Protein AF-A0A9P6IIA4-F1 (afdb_monomer)

InterPro domains:
  IPR027417 P-loop containing nucleoside triphosphate hydrolase [SSF52540] (2-84)
  IPR050311 Origin recognition complex 1/Cell division control protein 6 [PTHR10763] (1-156)
  IPR054425 Cdc6/ORC1-like, ATPase lid domain [PF22606] (26-80)

Nearest PDB structures (foldseek):
  7jgr-assembly1_A  TM=8.864E-01  e=6.721E-08  Drosophila melanogaster
  8s0f-assembly1_A  TM=8.859E-01  e=1.355E-07  Homo sapiens
  7jpr-assembly1_A  TM=8.103E-01  e=1.621E-06  Homo sapiens
  7jk6-assembly1_A  TM=8.847E-01  e=2.278E-05  Drosophila melanogaster
  5w0t-assembly1_A-2  TM=5.337E-01  e=5.102E-02  Saccharomyces cerevisiae S288C

Foldseek 3Di:
DCCCVPPPDPVVSVVPDPDDDDDDQAALVRLLVLVCVVCVPPPQADSVLLSLLSNVCNVPPSDSVSSVVLVVLLVVVLVVVLVVVVVVVVVVCVVPVPDPPDDDDDRHHRDNVSSVVSCCVVPPDPVNVCQVPDDPVVVVVVVVVVVVCVVVVDPHD

Organism: NCBI:txid1440133

pLDDT: mean 87.34, std 9.53, range [56.91, 97.25]

Solvent-accessible surface area (backbone atoms only — not comparable to full-atom values): 9305 Å² total; per-residue (Å²): 138,62,58,59,79,74,73,44,55,70,78,57,49,72,72,71,57,89,80,79,84,79,84,72,63,42,49,33,69,56,38,36,53,55,51,50,67,72,42,65,94,59,85,53,60,41,71,67,26,47,47,51,47,17,46,58,36,32,75,74,64,18,48,63,65,63,43,51,52,42,54,51,46,21,50,53,52,44,54,53,49,53,52,54,52,52,54,50,50,54,61,50,45,75,74,43,88,80,68,82,78,67,80,82,78,75,83,75,54,42,42,55,67,44,44,54,50,29,49,50,64,76,67,50,52,69,69,57,53,50,61,71,73,45,51,72,68,59,50,50,50,53,50,52,49,53,54,49,33,66,73,70,71,44,95,72,135

Sequence (157 aa):
MDLPERMLSNKVSSRLGLTRINFQPYTYQQLVIIVESRLKGITAFRKEAIEFAARKVGAVSGDARRALDICRRAVEIVETNTQRIEEQRRKASSRNPFEDLGPAPDPEQVSIRIIDQAIKEMFASPNVRLIQTASLHQKLFLVALTSRLRRLGLAEV

Secondary structure (DSSP, 8-state):
--HHHHHS-HHHHTTS-S-----PPPPHHHHHHHHHHHSTT---B-HHHHHHHHHHHHHHT--HHHHHHHHHHHHHHHHHHHHHHHHHHHHHHTT-TT----SPPPP--B-HHHHHHHHHHHH--HHHHHHHHS-HHHHHHHHHHHHHHHHHT-S--

Structure (mmCIF, N/CA/C/O backbone):
data_AF-A0A9P6IIA4-F1
#
_entry.id   AF-A0A9P6IIA4-F1
#
loop_
_atom_site.group_PDB
_atom_site.id
_atom_site.type_symbol
_atom_site.label_atom_id
_atom_site.label_alt_id
_atom_site.label_comp_id
_atom_site.label_asym_id
_atom_site.label_entity_id
_atom_site.label_seq_id
_atom_site.pdbx_PDB_ins_code
_atom_site.Cartn_x
_atom_site.Cartn_y
_atom_site.Cartn_z
_atom_site.occupancy
_atom_site.B_iso_or_equiv
_atom_site.auth_seq_id
_atom_site.auth_comp_id
_atom_site.auth_asym_id
_atom_site.auth_atom_id
_atom_site.pdbx_PDB_model_num
ATOM 1 N N . MET A 1 1 ? 11.405 -17.162 -15.246 1.00 73.81 1 MET A N 1
ATOM 2 C CA . MET A 1 1 ? 12.710 -17.027 -14.569 1.00 73.81 1 MET A CA 1
ATOM 3 C C . MET A 1 1 ? 13.739 -17.797 -15.377 1.00 73.81 1 MET A C 1
ATOM 5 O O . MET A 1 1 ? 13.473 -18.954 -15.669 1.00 73.81 1 MET A O 1
ATOM 9 N N . ASP A 1 2 ? 14.845 -17.154 -15.750 1.00 82.06 2 ASP A N 1
ATOM 10 C CA . ASP A 1 2 ? 15.965 -17.674 -16.567 1.00 82.06 2 ASP A CA 1
ATOM 11 C C . ASP A 1 2 ? 17.243 -17.914 -15.730 1.00 82.06 2 ASP A C 1
ATOM 13 O O . ASP A 1 2 ? 18.359 -18.016 -16.242 1.00 82.06 2 ASP A O 1
ATOM 17 N N . LEU A 1 3 ? 17.081 -17.962 -14.402 1.00 83.00 3 LEU A N 1
ATOM 18 C CA . LEU A 1 3 ? 18.167 -18.147 -13.443 1.00 83.00 3 LEU A CA 1
ATOM 19 C C . LEU A 1 3 ? 18.980 -19.430 -13.718 1.00 83.00 3 LEU A C 1
ATOM 21 O O . LEU A 1 3 ? 20.209 -19.334 -13.722 1.00 83.00 3 LEU A O 1
ATOM 25 N N . PRO A 1 4 ? 18.366 -20.606 -13.980 1.00 80.44 4 PRO A N 1
ATOM 26 C CA . PRO A 1 4 ? 19.127 -21.814 -14.298 1.00 80.44 4 PRO A CA 1
ATOM 27 C C . PRO A 1 4 ? 20.000 -21.668 -15.548 1.00 80.44 4 PRO A C 1
ATOM 29 O O . PRO A 1 4 ? 21.133 -22.133 -15.549 1.00 80.44 4 PRO A O 1
ATOM 32 N N . GLU A 1 5 ? 19.507 -20.998 -16.588 1.00 82.56 5 GLU A N 1
ATOM 33 C CA . GLU A 1 5 ? 20.218 -20.800 -17.854 1.00 82.56 5 GLU A CA 1
ATOM 34 C C . GLU A 1 5 ? 21.364 -19.798 -17.749 1.00 82.56 5 GLU A C 1
ATOM 36 O O . GLU A 1 5 ? 22.332 -19.888 -18.499 1.00 82.56 5 GLU A O 1
ATOM 41 N N . ARG A 1 6 ? 21.258 -18.838 -16.825 1.00 83.75 6 ARG A N 1
ATOM 42 C CA . ARG A 1 6 ? 22.264 -17.785 -16.651 1.00 83.75 6 ARG A CA 1
ATOM 43 C C . ARG A 1 6 ? 23.325 -18.115 -15.614 1.00 83.75 6 ARG A C 1
ATOM 45 O O . ARG A 1 6 ? 24.442 -17.626 -15.737 1.00 83.75 6 ARG A O 1
ATOM 52 N N . MET A 1 7 ? 22.978 -18.890 -14.588 1.00 81.88 7 MET A N 1
ATOM 53 C CA . MET A 1 7 ? 23.832 -19.069 -13.407 1.00 81.88 7 MET A CA 1
ATOM 54 C C . MET A 1 7 ? 24.330 -20.500 -13.213 1.00 81.88 7 MET A C 1
ATOM 56 O O . MET A 1 7 ? 25.338 -20.697 -12.537 1.00 81.88 7 MET A O 1
ATOM 60 N N . LEU A 1 8 ? 23.653 -21.512 -13.766 1.00 81.75 8 LEU A N 1
ATOM 61 C CA . LEU A 1 8 ? 24.013 -22.908 -13.522 1.00 81.75 8 LEU A CA 1
ATOM 62 C C . LEU A 1 8 ? 24.745 -23.512 -14.716 1.00 81.75 8 LEU A C 1
ATOM 64 O O . LEU A 1 8 ? 24.356 -23.354 -15.869 1.00 81.75 8 LEU A O 1
ATOM 68 N N . SER A 1 9 ? 25.796 -24.279 -14.426 1.00 84.69 9 SER A N 1
ATOM 69 C CA . SER A 1 9 ? 26.456 -25.081 -15.455 1.00 84.69 9 SER A CA 1
ATOM 70 C C . SER A 1 9 ? 25.526 -26.189 -15.962 1.00 84.69 9 SER A C 1
ATOM 72 O O . SER A 1 9 ? 24.709 -26.736 -15.212 1.00 84.69 9 SER A O 1
ATOM 74 N N . ASN A 1 10 ? 25.701 -26.590 -17.224 1.00 81.56 10 ASN A N 1
ATOM 75 C CA . ASN A 1 10 ? 24.881 -27.620 -17.878 1.00 81.56 10 ASN A CA 1
ATOM 76 C C . ASN A 1 10 ? 24.816 -28.944 -17.091 1.00 81.56 10 ASN A C 1
ATOM 78 O O . ASN A 1 10 ? 23.786 -29.616 -17.086 1.00 81.56 10 ASN A O 1
ATOM 82 N N . LYS A 1 11 ? 25.884 -29.294 -16.358 1.00 84.88 11 LYS A N 1
ATOM 83 C CA . LYS A 1 11 ? 25.942 -30.493 -15.503 1.00 84.88 11 LYS A CA 1
ATOM 84 C C . LYS A 1 11 ? 24.966 -30.439 -14.321 1.00 84.88 11 LYS A C 1
ATOM 86 O O . LYS A 1 11 ? 24.456 -31.481 -13.916 1.00 84.88 11 LYS A O 1
ATOM 91 N N . VAL A 1 12 ? 24.734 -29.249 -13.761 1.00 82.88 12 VAL A N 1
ATOM 92 C CA . VAL A 1 12 ? 23.821 -29.025 -12.627 1.00 82.88 12 VAL A CA 1
ATOM 93 C C . VAL A 1 12 ? 22.394 -28.837 -13.128 1.00 82.88 12 VAL A C 1
ATOM 95 O O . VAL A 1 12 ? 21.481 -29.469 -12.606 1.00 82.88 12 VAL A O 1
ATOM 98 N N . SER A 1 13 ? 22.215 -28.049 -14.194 1.00 81.06 13 SER A N 1
ATOM 99 C CA . SER A 1 13 ? 20.913 -27.837 -14.841 1.00 81.06 13 SER A CA 1
ATOM 100 C C . SER A 1 13 ? 20.252 -29.164 -15.249 1.00 81.06 13 SER A C 1
ATOM 102 O O . SER A 1 13 ? 19.074 -29.383 -14.981 1.00 81.06 13 SER A O 1
ATOM 104 N N . SER A 1 14 ? 21.040 -30.116 -15.768 1.00 81.38 14 SER A N 1
ATOM 105 C CA . SER A 1 14 ? 20.557 -31.453 -16.140 1.00 81.38 14 SER A CA 1
ATOM 106 C C . SER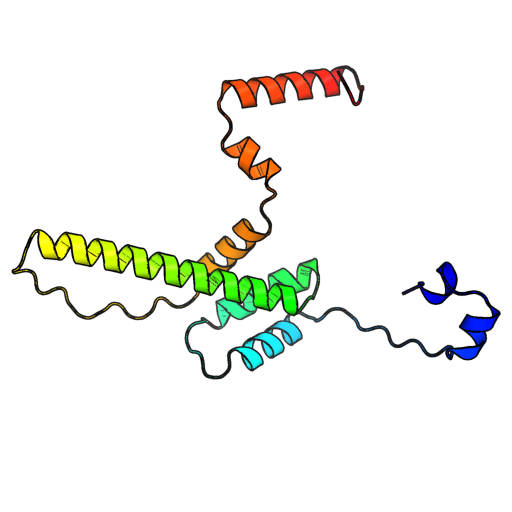 A 1 14 ? 19.980 -32.268 -14.968 1.00 81.38 14 SER A C 1
ATOM 108 O O . SER A 1 14 ? 19.101 -33.097 -15.192 1.00 81.38 14 SER A O 1
ATOM 110 N N . ARG A 1 15 ? 20.443 -32.047 -13.728 1.00 85.25 15 ARG A N 1
ATOM 111 C CA . ARG A 1 15 ? 20.057 -32.839 -12.542 1.00 85.25 15 ARG A CA 1
ATOM 112 C C . ARG A 1 15 ? 18.884 -32.251 -11.753 1.00 85.25 15 ARG A C 1
ATOM 114 O O . ARG A 1 15 ? 18.310 -32.957 -10.934 1.00 85.25 15 ARG A O 1
ATOM 121 N N . LEU A 1 16 ? 18.541 -30.979 -11.974 1.00 77.44 16 LEU A N 1
ATOM 122 C CA . LEU A 1 16 ? 17.516 -30.254 -11.206 1.00 77.44 16 LEU A CA 1
ATOM 123 C C . LEU A 1 16 ? 16.075 -30.503 -11.681 1.00 77.44 16 LEU A C 1
ATOM 125 O O . LEU A 1 16 ? 15.135 -30.084 -11.012 1.00 77.44 16 LEU A O 1
ATOM 129 N N . GLY A 1 17 ? 15.895 -31.202 -12.803 1.00 73.75 17 GLY A N 1
ATOM 130 C CA . GLY A 1 17 ? 14.589 -31.394 -13.427 1.00 73.75 17 GLY A CA 1
ATOM 131 C C . GLY A 1 17 ? 14.167 -30.170 -14.246 1.00 73.75 17 GLY A C 1
ATOM 132 O O . GLY A 1 17 ? 14.345 -29.023 -13.849 1.00 73.75 17 GLY A O 1
ATOM 133 N N . LEU A 1 18 ? 13.619 -30.417 -15.436 1.00 74.94 18 LEU A N 1
ATOM 134 C CA . LEU A 1 18 ? 13.260 -29.366 -16.399 1.00 74.94 18 LEU A CA 1
ATOM 135 C C . LEU A 1 18 ? 11.867 -28.759 -16.145 1.00 74.94 18 LEU A C 1
ATOM 137 O O . LEU A 1 18 ? 11.467 -27.826 -16.841 1.00 74.94 18 LEU A O 1
ATOM 141 N N . THR A 1 19 ? 11.121 -29.264 -15.159 1.00 83.19 19 THR A N 1
ATOM 142 C CA . THR A 1 19 ? 9.774 -28.782 -14.837 1.00 83.19 19 THR A CA 1
ATOM 143 C C . THR A 1 19 ? 9.845 -27.438 -14.127 1.00 83.19 19 THR A C 1
ATOM 145 O O . THR A 1 19 ? 10.385 -27.323 -13.028 1.00 83.19 19 THR A O 1
ATOM 148 N N . ARG A 1 20 ? 9.264 -26.410 -14.746 1.00 82.69 20 ARG A N 1
ATOM 149 C CA . ARG A 1 20 ? 9.231 -25.047 -14.208 1.00 82.69 20 ARG A CA 1
ATOM 150 C C . ARG A 1 20 ? 7.821 -24.692 -13.784 1.00 82.69 20 ARG A C 1
ATOM 152 O O . ARG A 1 20 ? 6.902 -24.734 -14.596 1.00 82.69 20 ARG A O 1
ATOM 159 N N . ILE A 1 21 ? 7.671 -24.292 -12.527 1.00 89.31 21 ILE A N 1
ATOM 160 C CA . ILE A 1 21 ? 6.421 -23.748 -12.001 1.00 89.31 21 ILE A CA 1
ATOM 161 C C . ILE A 1 21 ? 6.643 -22.256 -11.775 1.00 89.31 21 ILE A C 1
ATOM 163 O O . ILE A 1 21 ? 7.372 -21.849 -10.872 1.00 89.31 21 ILE A O 1
ATOM 167 N N . ASN A 1 22 ? 6.040 -21.435 -12.633 1.00 89.50 22 ASN A N 1
ATOM 168 C CA . ASN A 1 22 ? 6.114 -19.986 -12.514 1.00 89.50 22 ASN A CA 1
ATOM 169 C C . ASN A 1 22 ? 4.956 -19.494 -11.646 1.00 89.50 22 ASN A C 1
ATOM 171 O O . ASN A 1 22 ? 3.797 -19.579 -12.050 1.00 89.50 22 ASN A O 1
ATOM 175 N N . PHE A 1 23 ? 5.273 -18.932 -10.483 1.00 92.12 23 PHE A N 1
ATOM 176 C CA . PHE A 1 23 ? 4.293 -18.233 -9.659 1.00 92.12 23 PHE A CA 1
ATOM 177 C C . PHE A 1 23 ? 4.025 -16.856 -10.261 1.00 92.12 23 PHE A C 1
ATOM 179 O O . PHE A 1 23 ? 4.897 -15.987 -10.2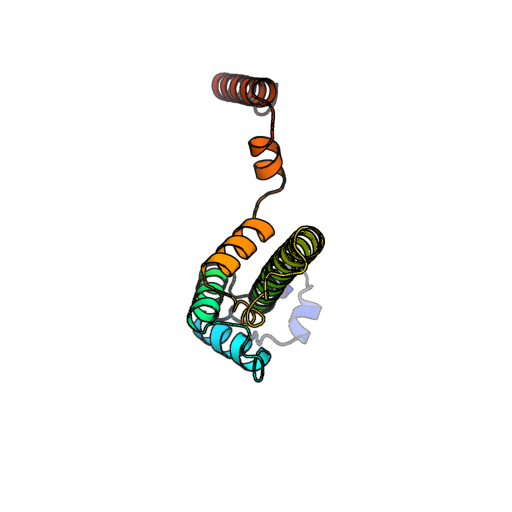53 1.00 92.12 23 PHE A O 1
ATOM 186 N N . GLN A 1 24 ? 2.830 -16.678 -10.823 1.00 92.75 24 GLN A N 1
ATOM 187 C CA . GLN A 1 24 ? 2.395 -15.370 -11.298 1.00 92.75 24 GLN A CA 1
ATOM 188 C C . GLN A 1 24 ? 2.102 -14.446 -10.109 1.00 92.75 24 GLN A C 1
ATOM 190 O O . GLN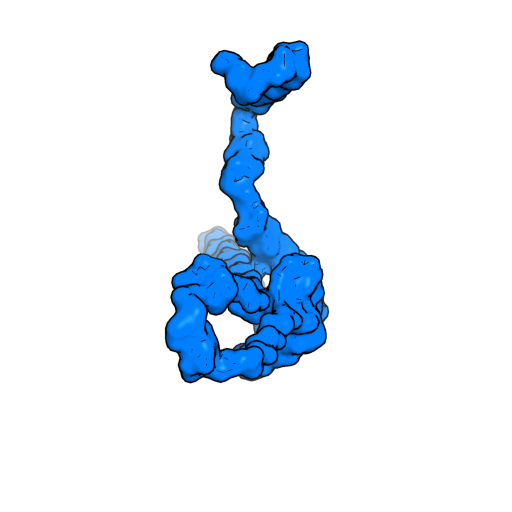 A 1 24 ? 1.681 -14.933 -9.054 1.00 92.75 24 GLN A O 1
ATOM 195 N N . PRO A 1 25 ? 2.300 -13.126 -10.261 1.00 94.75 25 PRO A N 1
ATOM 196 C CA . PRO A 1 25 ? 1.852 -12.161 -9.268 1.00 94.75 25 PRO A CA 1
ATOM 197 C C . PRO A 1 25 ? 0.353 -12.298 -8.991 1.00 94.75 25 PRO A C 1
ATOM 199 O O . PRO A 1 25 ? -0.421 -12.686 -9.870 1.00 94.75 25 PRO A O 1
ATOM 202 N N . TYR A 1 26 ? -0.066 -11.950 -7.777 1.00 97.19 26 TYR A N 1
ATOM 203 C CA . TYR A 1 26 ? -1.474 -12.032 -7.415 1.00 97.19 26 TYR A CA 1
ATOM 204 C C . TYR A 1 26 ? -2.303 -11.002 -8.182 1.00 97.19 26 TYR A C 1
ATOM 206 O O . TYR A 1 26 ? -1.933 -9.833 -8.315 1.00 97.19 26 TYR A O 1
ATOM 214 N N . THR A 1 27 ? -3.481 -11.430 -8.625 1.00 96.38 27 THR A N 1
ATOM 215 C CA . THR A 1 27 ? -4.522 -10.525 -9.120 1.00 96.38 27 THR A CA 1
ATOM 216 C C . THR A 1 27 ? -5.097 -9.697 -7.971 1.00 96.38 27 THR A C 1
ATOM 218 O O . THR A 1 27 ? -5.032 -10.093 -6.805 1.00 96.38 27 THR A O 1
ATOM 221 N N . TYR A 1 28 ? -5.721 -8.555 -8.277 1.00 95.81 28 TYR A N 1
ATOM 222 C CA . TYR A 1 28 ? -6.323 -7.727 -7.226 1.00 95.81 28 TYR A CA 1
ATOM 223 C C . TYR A 1 28 ? -7.401 -8.487 -6.431 1.00 95.81 28 TYR A C 1
ATOM 225 O O . TYR A 1 28 ? -7.500 -8.295 -5.227 1.00 95.81 28 TYR A O 1
ATOM 233 N N . GLN A 1 29 ? -8.166 -9.382 -7.069 1.00 96.88 29 GLN A N 1
ATOM 234 C CA . GLN A 1 29 ? -9.189 -10.195 -6.399 1.00 96.88 29 GLN A CA 1
ATOM 235 C C . GLN A 1 29 ? -8.559 -11.148 -5.378 1.00 96.88 29 GLN A C 1
ATOM 237 O O . GLN A 1 29 ? -9.019 -11.240 -4.244 1.00 96.88 29 GLN A O 1
ATOM 242 N N . GLN A 1 30 ? -7.457 -11.805 -5.753 1.00 97.12 30 GLN A N 1
ATOM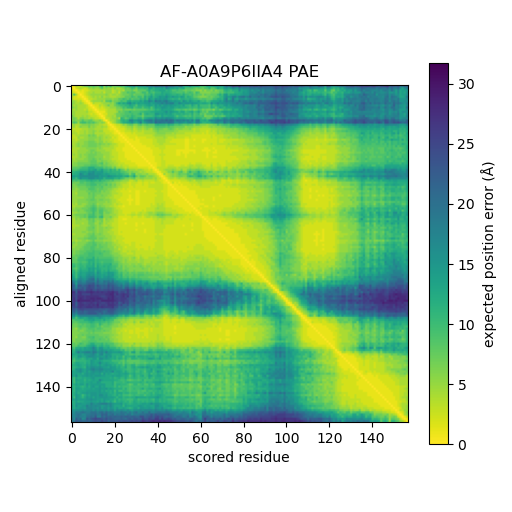 243 C CA . GLN A 1 30 ? -6.695 -12.652 -4.834 1.00 97.12 30 GLN A CA 1
ATOM 244 C C . GLN A 1 30 ? -6.101 -11.832 -3.684 1.00 97.12 30 GLN A C 1
ATOM 246 O O . GLN A 1 30 ? -6.139 -12.278 -2.542 1.00 97.12 30 GLN A O 1
ATOM 251 N N . LEU A 1 31 ? -5.605 -10.621 -3.959 1.00 96.69 31 LEU A N 1
ATOM 252 C CA . LEU A 1 31 ? -5.097 -9.723 -2.921 1.00 96.69 31 LEU A CA 1
ATOM 253 C C . LEU A 1 31 ? -6.188 -9.298 -1.931 1.00 96.69 31 LEU A C 1
ATOM 255 O O . LEU A 1 31 ? -5.916 -9.290 -0.734 1.00 96.69 31 LEU A O 1
ATOM 259 N N . VAL A 1 32 ? -7.410 -9.003 -2.394 1.00 96.44 32 VAL A N 1
ATOM 260 C CA . VAL A 1 32 ? -8.550 -8.717 -1.503 1.00 96.44 32 VAL A CA 1
ATOM 261 C C . VAL A 1 32 ? -8.793 -9.898 -0.569 1.00 96.44 32 VAL A C 1
ATOM 263 O O . VAL A 1 32 ? -8.775 -9.715 0.643 1.00 96.44 32 VAL A O 1
ATOM 266 N N . ILE A 1 33 ? -8.902 -11.116 -1.109 1.00 96.50 33 ILE A N 1
ATOM 267 C CA . ILE A 1 33 ? -9.140 -12.329 -0.310 1.00 96.50 33 ILE A CA 1
ATOM 268 C C . ILE A 1 33 ? -8.020 -12.548 0.716 1.00 96.50 33 ILE A C 1
ATOM 270 O O . ILE A 1 33 ? -8.286 -12.863 1.876 1.00 96.50 33 ILE A O 1
ATOM 274 N N . ILE A 1 34 ? -6.759 -12.370 0.310 1.00 96.12 34 ILE A N 1
ATOM 275 C CA . ILE A 1 34 ? -5.604 -12.523 1.203 1.00 96.12 34 ILE A CA 1
ATOM 276 C C . ILE A 1 34 ? -5.671 -11.507 2.347 1.00 96.12 34 ILE A C 1
ATOM 278 O O . ILE A 1 34 ? -5.489 -11.883 3.505 1.00 96.12 34 ILE A O 1
ATOM 282 N N . VAL A 1 35 ? -5.929 -10.234 2.040 1.00 94.75 35 VAL A N 1
ATOM 283 C CA . VAL A 1 35 ? -5.987 -9.167 3.046 1.00 94.75 35 VAL A CA 1
ATOM 284 C C . VAL A 1 35 ? -7.185 -9.367 3.976 1.00 94.75 35 VAL A C 1
ATOM 286 O O . VAL A 1 35 ? -7.010 -9.354 5.191 1.00 94.75 35 VAL A O 1
ATOM 289 N N . GLU A 1 36 ? -8.373 -9.652 3.445 1.00 93.88 36 GLU A N 1
ATOM 290 C CA . GLU A 1 36 ? -9.572 -9.932 4.245 1.00 93.88 36 GLU A CA 1
ATOM 291 C C . GLU A 1 36 ? -9.388 -11.147 5.159 1.00 93.88 36 GLU A C 1
ATOM 293 O O . GLU A 1 36 ? -9.742 -11.100 6.337 1.00 93.88 36 GLU A O 1
ATOM 298 N N . SER A 1 37 ? -8.763 -12.220 4.663 1.00 94.69 37 SER A N 1
ATOM 299 C CA . SER A 1 37 ? -8.459 -13.397 5.480 1.00 94.69 37 SER A CA 1
ATOM 300 C C . SER A 1 37 ? -7.519 -13.072 6.640 1.00 94.69 37 SER A C 1
ATOM 302 O O . SER A 1 37 ? -7.609 -13.719 7.683 1.00 94.69 37 SER A O 1
ATOM 304 N N . ARG A 1 38 ? -6.603 -12.112 6.470 1.00 91.81 38 ARG A N 1
ATOM 305 C CA . ARG A 1 38 ? -5.666 -11.679 7.518 1.00 91.81 38 ARG A CA 1
ATOM 306 C C . ARG A 1 38 ? -6.287 -10.685 8.494 1.00 91.81 38 ARG A C 1
ATOM 308 O O . ARG A 1 38 ? -5.868 -10.651 9.644 1.00 91.81 38 ARG A O 1
ATOM 315 N N . LEU A 1 39 ? -7.284 -9.923 8.053 1.00 88.19 39 LEU A N 1
ATOM 316 C CA . LEU A 1 39 ? -8.029 -8.957 8.865 1.00 88.19 39 LEU A CA 1
ATOM 317 C C . LEU A 1 39 ? -9.284 -9.554 9.521 1.00 88.19 39 LEU A C 1
ATOM 319 O O . LEU A 1 39 ? -10.054 -8.834 10.157 1.00 88.19 39 LEU A O 1
ATOM 323 N N . LYS A 1 40 ? -9.519 -10.864 9.384 1.00 88.25 40 LYS A N 1
ATOM 324 C CA . LYS A 1 40 ? -10.689 -11.532 9.959 1.00 88.25 40 LYS A CA 1
ATOM 325 C C . LYS A 1 40 ? -10.747 -11.306 11.477 1.00 88.25 40 LYS A C 1
ATOM 327 O O . LYS A 1 40 ? -9.837 -11.698 12.199 1.00 88.25 40 LYS A O 1
ATOM 332 N N . GLY A 1 41 ? -11.840 -10.703 11.948 1.00 82.25 41 GLY A N 1
ATOM 333 C CA . GLY A 1 41 ? -12.049 -10.355 13.361 1.00 82.25 41 GLY A CA 1
ATOM 334 C C . GLY A 1 41 ? -11.697 -8.909 13.728 1.00 82.25 41 GLY A C 1
ATOM 335 O O . GLY A 1 41 ? -11.918 -8.515 14.866 1.00 82.25 41 GLY A O 1
ATOM 336 N N . ILE A 1 42 ? -11.201 -8.109 12.778 1.00 85.50 42 ILE A N 1
ATOM 337 C CA . ILE A 1 42 ? -10.852 -6.699 12.982 1.00 85.50 42 ILE A CA 1
ATOM 338 C C . ILE A 1 42 ? -11.808 -5.822 12.163 1.00 85.50 42 ILE A C 1
ATOM 340 O O . ILE A 1 42 ? -11.843 -5.900 10.938 1.00 85.50 42 ILE A O 1
ATOM 344 N N . THR A 1 43 ? -12.562 -4.941 12.824 1.00 82.94 43 THR A N 1
ATOM 345 C CA . THR A 1 43 ? -13.517 -4.010 12.183 1.00 82.94 43 THR A CA 1
ATOM 346 C C . THR A 1 43 ? -12.923 -2.623 11.899 1.00 82.94 43 THR A C 1
ATOM 348 O O . THR A 1 43 ? -13.654 -1.645 11.754 1.00 82.94 43 THR A O 1
ATOM 351 N N . ALA A 1 44 ? -11.592 -2.521 11.824 1.00 86.75 44 ALA A N 1
ATOM 352 C CA . ALA A 1 44 ? -10.877 -1.257 11.635 1.00 86.75 44 ALA A CA 1
ATOM 353 C C . ALA A 1 44 ? -10.904 -0.737 10.186 1.00 86.75 44 ALA A C 1
ATOM 355 O O . ALA A 1 44 ? -10.660 0.444 9.958 1.00 86.75 44 ALA A O 1
ATOM 356 N N . PHE A 1 45 ? -11.193 -1.589 9.199 1.00 91.62 45 PHE A N 1
ATOM 357 C CA . PHE A 1 45 ? -11.134 -1.230 7.780 1.00 91.62 45 PHE A CA 1
ATOM 358 C C . PHE A 1 45 ? -12.513 -1.217 7.133 1.00 91.62 45 PHE A C 1
ATOM 360 O O . PHE A 1 45 ? -13.310 -2.137 7.316 1.00 91.62 45 PHE A O 1
ATOM 367 N N . ARG A 1 46 ? -12.752 -0.211 6.287 1.00 92.38 46 ARG A N 1
ATOM 368 C CA . ARG A 1 46 ? -13.873 -0.233 5.343 1.00 92.38 46 ARG A CA 1
ATOM 369 C C . ARG A 1 46 ? -13.550 -1.149 4.161 1.00 92.38 46 ARG A C 1
ATOM 371 O O . ARG A 1 46 ? -12.416 -1.152 3.675 1.00 92.38 46 ARG A O 1
ATOM 378 N N . LYS A 1 47 ? -14.539 -1.894 3.661 1.00 91.38 47 LYS A N 1
ATOM 379 C CA . LYS A 1 47 ? -14.342 -2.853 2.555 1.00 91.38 47 LYS A CA 1
ATOM 380 C C . LYS A 1 47 ? -13.825 -2.170 1.288 1.00 91.38 47 LYS A C 1
ATOM 382 O O . LYS A 1 47 ? -12.905 -2.662 0.641 1.00 91.38 47 LYS A O 1
ATOM 387 N N . GLU A 1 48 ? -14.330 -0.975 0.997 1.00 94.19 48 GLU A N 1
ATOM 388 C CA . GLU A 1 48 ? -13.930 -0.190 -0.170 1.00 94.19 48 GLU A CA 1
ATOM 389 C C . GLU A 1 48 ? -12.456 0.245 -0.087 1.00 94.19 48 GLU A C 1
ATOM 391 O O . GLU A 1 48 ? -11.779 0.369 -1.108 1.00 94.19 48 GLU A O 1
ATOM 396 N N . ALA A 1 49 ? -11.932 0.447 1.128 1.00 94.62 49 ALA A N 1
ATOM 397 C CA . ALA A 1 49 ? -10.530 0.795 1.347 1.00 94.62 49 ALA A CA 1
ATOM 398 C C . ALA A 1 49 ? -9.596 -0.394 1.056 1.00 94.62 49 ALA A C 1
ATOM 400 O O . ALA A 1 49 ? -8.545 -0.205 0.439 1.00 94.62 49 ALA A O 1
ATOM 401 N N . ILE A 1 50 ? -10.002 -1.613 1.434 1.00 94.50 50 ILE A N 1
ATOM 402 C CA . ILE A 1 50 ? -9.262 -2.851 1.139 1.00 94.50 50 ILE A CA 1
ATOM 403 C C . ILE A 1 50 ? -9.225 -3.097 -0.372 1.00 94.50 50 ILE A C 1
ATOM 405 O O . ILE A 1 50 ? -8.152 -3.331 -0.935 1.00 94.50 50 ILE A O 1
ATOM 409 N N . GLU A 1 51 ? -10.368 -2.979 -1.052 1.00 95.62 51 GLU A N 1
ATOM 410 C CA . GLU A 1 51 ? -10.423 -3.112 -2.510 1.00 95.62 51 GLU A CA 1
ATOM 411 C C . GLU A 1 51 ? -9.537 -2.085 -3.218 1.00 95.62 51 GLU A C 1
ATOM 413 O O . GLU A 1 51 ? -8.816 -2.424 -4.161 1.00 95.62 51 GLU A O 1
ATOM 418 N N . PHE A 1 52 ? -9.562 -0.831 -2.761 1.00 95.94 52 PHE A N 1
ATOM 419 C CA . PHE A 1 52 ? -8.738 0.228 -3.329 1.00 95.94 52 PHE A CA 1
ATOM 420 C C . PHE A 1 52 ? -7.239 -0.075 -3.184 1.00 95.94 52 PHE A C 1
ATOM 422 O O . PHE A 1 52 ? -6.494 0.026 -4.167 1.00 95.94 52 PHE A O 1
ATOM 429 N N . ALA A 1 53 ? -6.801 -0.507 -1.996 1.00 95.00 53 ALA A N 1
ATOM 430 C CA . ALA A 1 53 ? -5.417 -0.910 -1.746 1.00 95.00 53 ALA A CA 1
ATOM 431 C C . ALA A 1 53 ? -4.994 -2.075 -2.657 1.00 95.00 53 ALA A C 1
ATOM 433 O O . ALA A 1 53 ? -3.961 -2.006 -3.330 1.00 95.00 53 ALA A O 1
ATOM 434 N N . ALA A 1 54 ? -5.824 -3.118 -2.738 1.00 96.31 54 ALA A N 1
ATOM 435 C CA . ALA A 1 54 ? -5.556 -4.302 -3.544 1.00 96.31 54 ALA A CA 1
ATOM 436 C C . ALA A 1 54 ? -5.465 -3.983 -5.045 1.00 96.31 54 ALA A C 1
ATOM 438 O O . ALA A 1 54 ? -4.547 -4.454 -5.719 1.00 96.31 54 ALA A O 1
ATOM 439 N N . ARG A 1 55 ? -6.359 -3.135 -5.578 1.00 96.12 55 ARG A N 1
ATOM 440 C CA . ARG A 1 55 ? -6.306 -2.695 -6.985 1.00 96.12 55 ARG A CA 1
ATOM 441 C C . ARG A 1 55 ? -5.037 -1.901 -7.283 1.00 96.12 55 ARG A C 1
ATOM 443 O O . ARG A 1 55 ? -4.408 -2.130 -8.315 1.00 96.12 55 ARG A O 1
ATOM 450 N N . LYS A 1 56 ? -4.624 -1.004 -6.382 1.00 94.75 56 LYS A N 1
ATOM 451 C CA . LYS A 1 56 ? -3.390 -0.221 -6.554 1.00 94.75 56 LYS A CA 1
ATOM 452 C C . LYS A 1 56 ? -2.139 -1.094 -6.565 1.00 94.75 56 LYS A C 1
ATOM 454 O O . LYS A 1 56 ? -1.283 -0.899 -7.422 1.00 94.75 56 LYS A O 1
ATOM 459 N N . VAL A 1 57 ? -2.037 -2.066 -5.660 1.00 95.25 57 VAL A N 1
ATOM 460 C CA . VAL A 1 57 ? -0.880 -2.976 -5.609 1.00 95.25 57 VAL A CA 1
ATOM 461 C C . VAL A 1 57 ? -0.887 -3.967 -6.769 1.00 95.25 57 VAL A C 1
ATOM 463 O O . VAL A 1 57 ? 0.161 -4.195 -7.376 1.00 95.25 57 VAL A O 1
ATOM 466 N N . GLY A 1 58 ? -2.053 -4.512 -7.122 1.00 94.81 58 GLY A N 1
ATOM 467 C CA . GLY A 1 58 ? -2.217 -5.421 -8.257 1.00 94.81 58 GLY A CA 1
ATOM 468 C C . GLY A 1 58 ? -1.829 -4.788 -9.594 1.00 94.81 58 GLY A C 1
ATOM 469 O O . GLY A 1 58 ? -1.202 -5.447 -10.413 1.00 94.81 58 GLY A O 1
ATOM 470 N N . ALA A 1 59 ? -2.118 -3.497 -9.791 1.00 93.94 59 ALA A N 1
ATOM 471 C CA . ALA A 1 59 ? -1.757 -2.775 -11.013 1.00 93.94 59 ALA A CA 1
ATOM 472 C C . ALA A 1 59 ? -0.244 -2.531 -11.179 1.00 93.94 59 ALA A C 1
ATOM 474 O O . ALA A 1 59 ? 0.206 -2.274 -12.291 1.00 93.94 59 ALA A O 1
ATOM 475 N N . VAL A 1 60 ? 0.534 -2.573 -10.090 1.00 90.50 60 VAL A N 1
ATOM 476 C CA . VAL A 1 60 ? 1.974 -2.261 -10.119 1.00 90.50 60 VAL A CA 1
ATOM 477 C C . VAL A 1 60 ? 2.835 -3.511 -9.977 1.00 90.50 60 VAL A C 1
ATOM 479 O O . VAL A 1 60 ? 3.790 -3.680 -10.724 1.00 90.50 60 VAL A O 1
ATOM 482 N N . SER A 1 61 ? 2.545 -4.363 -8.991 1.00 90.12 61 SER A N 1
ATOM 483 C CA . SER A 1 61 ? 3.442 -5.459 -8.604 1.00 90.12 61 SER A CA 1
ATOM 484 C C . SER A 1 61 ? 2.739 -6.782 -8.321 1.00 90.12 61 SER A C 1
ATOM 486 O O . SER A 1 61 ? 3.374 -7.815 -8.493 1.00 90.12 61 SER A O 1
ATOM 488 N N . GLY A 1 62 ? 1.498 -6.778 -7.826 1.00 93.56 62 GLY A N 1
ATOM 489 C CA . GLY A 1 62 ? 0.822 -8.010 -7.395 1.00 93.56 62 GLY A CA 1
ATOM 490 C C . GLY A 1 62 ? 1.453 -8.696 -6.169 1.00 93.56 62 GLY A C 1
ATOM 491 O O . GLY A 1 62 ? 1.245 -9.891 -5.970 1.00 93.56 62 GLY A O 1
ATOM 492 N N . ASP A 1 63 ? 2.239 -7.972 -5.359 1.00 94.31 63 ASP A N 1
ATOM 493 C CA . ASP A 1 63 ? 2.881 -8.492 -4.141 1.00 94.31 63 ASP A CA 1
ATOM 494 C C . ASP A 1 63 ? 1.965 -8.341 -2.914 1.00 94.31 63 ASP A C 1
ATOM 496 O O . ASP A 1 63 ? 1.608 -7.232 -2.506 1.00 94.31 63 ASP A O 1
ATOM 500 N N . ALA A 1 64 ? 1.622 -9.469 -2.291 1.00 95.31 64 ALA A N 1
ATOM 501 C CA . ALA A 1 64 ? 0.792 -9.509 -1.092 1.00 95.31 64 ALA A CA 1
ATOM 502 C C . ALA A 1 64 ? 1.452 -8.859 0.133 1.00 95.31 64 ALA A C 1
ATOM 504 O O . ALA A 1 64 ? 0.747 -8.280 0.959 1.00 95.31 64 ALA A O 1
ATOM 505 N N . ARG A 1 65 ? 2.787 -8.908 0.256 1.00 94.88 65 ARG A N 1
ATOM 506 C CA . ARG A 1 65 ? 3.499 -8.267 1.374 1.00 94.88 65 ARG A CA 1
ATOM 507 C C . ARG A 1 65 ? 3.294 -6.762 1.332 1.00 94.88 65 ARG A C 1
ATOM 509 O O . ARG A 1 65 ? 2.817 -6.177 2.295 1.00 94.88 65 ARG A O 1
ATOM 516 N N . ARG A 1 66 ? 3.513 -6.172 0.157 1.00 93.50 66 ARG A N 1
ATOM 517 C CA . ARG A 1 66 ? 3.324 -4.739 -0.077 1.00 93.50 66 ARG A CA 1
ATOM 518 C C . ARG A 1 66 ? 1.889 -4.284 0.205 1.00 93.50 66 ARG A C 1
ATOM 520 O O . ARG A 1 66 ? 1.698 -3.199 0.744 1.00 93.50 66 ARG A O 1
ATOM 527 N N . ALA A 1 67 ? 0.885 -5.098 -0.130 1.00 95.12 67 ALA A N 1
ATOM 528 C CA . ALA A 1 67 ? -0.510 -4.805 0.207 1.00 95.12 67 ALA A CA 1
ATOM 529 C C . ALA A 1 67 ? -0.754 -4.768 1.726 1.00 95.12 67 ALA A C 1
ATOM 531 O O . ALA A 1 67 ? -1.411 -3.849 2.216 1.00 95.12 67 ALA A O 1
ATOM 532 N N . LEU A 1 68 ? -0.188 -5.720 2.473 1.00 94.75 68 LEU A N 1
ATOM 533 C CA . LEU A 1 68 ? -0.285 -5.755 3.935 1.00 94.75 68 LEU A CA 1
ATOM 534 C C . LEU A 1 68 ? 0.491 -4.608 4.595 1.00 94.75 68 LEU A C 1
ATOM 536 O O . LEU A 1 68 ? -0.019 -4.011 5.540 1.00 94.75 68 LEU A O 1
ATOM 540 N N . ASP A 1 69 ? 1.663 -4.243 4.072 1.00 94.88 69 ASP A N 1
ATOM 541 C CA . ASP A 1 69 ? 2.462 -3.126 4.592 1.00 94.88 69 ASP A CA 1
ATOM 542 C C . ASP A 1 69 ? 1.733 -1.783 4.439 1.00 94.88 69 ASP A C 1
ATOM 544 O O . ASP A 1 69 ? 1.732 -0.969 5.360 1.00 94.88 69 ASP A O 1
ATOM 548 N N . ILE A 1 70 ? 1.041 -1.567 3.314 1.00 94.25 70 ILE A N 1
ATOM 549 C CA . ILE A 1 70 ? 0.190 -0.381 3.117 1.00 94.25 70 ILE A CA 1
ATOM 550 C C . ILE A 1 70 ? -0.958 -0.362 4.131 1.00 94.25 70 ILE A C 1
ATOM 552 O O . ILE A 1 70 ? -1.249 0.686 4.707 1.00 94.25 70 ILE A O 1
ATOM 556 N N . CYS A 1 71 ? -1.602 -1.508 4.373 1.00 93.94 71 CYS A N 1
ATOM 557 C CA . CYS A 1 71 ? -2.677 -1.606 5.361 1.00 93.94 71 CYS A CA 1
ATOM 558 C C . CYS A 1 71 ? -2.160 -1.317 6.775 1.00 93.94 71 CYS A C 1
ATOM 560 O O . CYS A 1 71 ? -2.796 -0.573 7.517 1.00 93.94 71 CYS A O 1
ATOM 562 N N . ARG A 1 72 ? -0.980 -1.840 7.130 1.00 94.00 72 ARG A N 1
ATOM 563 C CA . ARG A 1 72 ? -0.316 -1.548 8.403 1.00 94.00 72 ARG A CA 1
ATOM 564 C C . ARG A 1 72 ? -0.033 -0.057 8.548 1.00 94.00 72 ARG A C 1
ATOM 566 O O . ARG A 1 72 ? -0.424 0.539 9.546 1.00 94.00 72 ARG A O 1
ATOM 573 N N . ARG A 1 73 ? 0.568 0.563 7.527 1.00 94.88 73 ARG A N 1
ATOM 574 C CA . ARG A 1 73 ? 0.863 1.999 7.547 1.00 94.88 73 ARG A CA 1
ATOM 575 C C . ARG A 1 73 ? -0.404 2.842 7.687 1.00 94.88 73 ARG A C 1
ATOM 577 O O . ARG A 1 73 ? -0.401 3.847 8.387 1.00 94.88 73 ARG A O 1
ATOM 584 N N . ALA A 1 74 ? -1.492 2.439 7.039 1.00 94.12 74 ALA A N 1
ATOM 585 C CA . ALA A 1 74 ? -2.768 3.130 7.154 1.00 94.12 74 ALA A CA 1
ATOM 586 C C . ALA A 1 74 ? -3.328 3.103 8.586 1.00 94.12 74 ALA A C 1
ATOM 588 O O . ALA A 1 74 ? -3.842 4.121 9.043 1.00 94.12 74 ALA A O 1
ATOM 589 N N . VAL A 1 75 ? -3.178 1.988 9.309 1.00 93.44 75 VAL A N 1
ATOM 590 C CA . VAL A 1 75 ? -3.561 1.897 10.731 1.00 93.44 75 VAL A CA 1
ATOM 591 C C . VAL A 1 75 ? -2.708 2.830 11.586 1.00 93.44 75 VAL A C 1
ATOM 593 O O . VAL A 1 75 ? -3.259 3.582 12.379 1.00 93.44 75 VAL A O 1
ATOM 596 N N . GLU A 1 76 ? -1.393 2.873 11.367 1.00 93.50 76 GLU A N 1
ATOM 597 C CA . GLU A 1 76 ? -0.499 3.779 12.107 1.00 93.50 76 GLU A CA 1
ATOM 598 C C . GLU A 1 76 ? -0.879 5.261 11.926 1.00 93.50 76 GLU A C 1
ATOM 600 O O . GLU A 1 76 ? -0.786 6.056 12.864 1.00 93.50 76 GLU A O 1
ATOM 605 N N . ILE A 1 77 ? -1.322 5.652 10.723 1.00 92.69 77 ILE A N 1
ATOM 606 C CA . ILE A 1 77 ? -1.796 7.018 10.449 1.00 92.69 77 ILE A CA 1
ATOM 607 C C . ILE A 1 77 ? -3.068 7.317 11.248 1.00 92.69 77 ILE A C 1
ATOM 609 O O . ILE A 1 77 ? -3.166 8.390 11.845 1.00 92.69 77 ILE A O 1
ATOM 613 N N . VAL A 1 78 ? -4.021 6.380 11.272 1.00 92.19 78 VAL A N 1
ATOM 614 C CA . VAL A 1 78 ? -5.249 6.512 12.068 1.00 92.19 78 VAL A CA 1
ATOM 615 C C . VAL A 1 78 ? -4.912 6.633 13.550 1.00 92.19 78 VAL A C 1
ATOM 617 O O . VAL A 1 78 ? -5.328 7.600 14.178 1.00 92.19 78 VAL A O 1
ATOM 620 N N . GLU A 1 79 ? -4.095 5.726 14.090 1.00 90.94 79 GLU A N 1
ATOM 621 C CA . GLU A 1 79 ? -3.690 5.754 15.500 1.00 90.94 79 GLU A CA 1
ATOM 622 C C . GLU A 1 79 ? -3.032 7.088 15.875 1.00 90.94 79 GLU A C 1
ATOM 624 O O . GLU A 1 79 ? -3.378 7.694 16.890 1.00 90.94 79 GLU A O 1
ATOM 629 N N . THR A 1 80 ? -2.141 7.601 15.021 1.00 90.88 80 THR A N 1
ATOM 630 C CA . THR A 1 80 ? -1.485 8.902 15.230 1.00 90.88 80 THR A CA 1
ATOM 631 C C . THR A 1 80 ? -2.497 10.053 15.250 1.00 90.88 80 THR A C 1
ATOM 633 O O . THR A 1 80 ? -2.368 10.989 16.043 1.00 90.88 80 THR A O 1
ATOM 636 N N . ASN A 1 81 ? -3.509 10.016 14.380 1.00 89.31 81 ASN A N 1
ATOM 637 C CA . ASN A 1 81 ? -4.554 11.037 14.337 1.00 89.31 81 ASN A CA 1
ATOM 638 C C . ASN A 1 81 ? -5.451 10.973 15.578 1.00 89.31 81 ASN A C 1
ATOM 640 O O . ASN A 1 81 ? -5.718 12.013 16.180 1.00 89.31 81 ASN A O 1
ATOM 644 N N . THR A 1 82 ? -5.857 9.773 16.003 1.00 88.06 82 THR A N 1
ATOM 645 C CA . THR A 1 82 ? -6.657 9.572 17.218 1.00 88.06 82 THR A CA 1
ATOM 646 C C . THR A 1 82 ? -5.916 10.080 18.455 1.00 88.06 82 THR A C 1
ATOM 648 O O . THR A 1 82 ? -6.477 10.867 19.215 1.00 88.06 82 THR A O 1
ATOM 651 N N . GLN A 1 83 ? -4.628 9.747 18.606 1.00 87.62 83 GLN A N 1
ATOM 652 C CA . GLN A 1 83 ? -3.794 10.242 19.711 1.00 87.62 83 GLN A CA 1
ATOM 653 C C . GLN A 1 83 ? -3.719 11.777 19.739 1.00 87.62 83 GLN A C 1
ATOM 655 O O . GLN A 1 83 ? -3.902 12.393 20.789 1.00 87.62 83 GLN A O 1
ATOM 660 N N . ARG A 1 84 ? -3.529 12.424 18.580 1.00 87.19 84 ARG A N 1
ATOM 661 C CA . ARG A 1 84 ? -3.517 13.896 18.478 1.00 87.19 84 ARG A CA 1
ATOM 662 C C . ARG A 1 84 ? -4.846 14.525 18.894 1.00 87.19 84 ARG A C 1
ATOM 664 O O . ARG A 1 84 ? -4.841 15.569 19.546 1.00 87.19 84 ARG A O 1
ATOM 671 N N . ILE A 1 85 ? -5.970 13.912 18.524 1.00 85.81 85 ILE A N 1
ATOM 672 C CA . ILE A 1 85 ? -7.311 14.382 18.901 1.00 85.81 85 ILE A CA 1
ATOM 673 C C . ILE A 1 85 ? -7.518 14.236 20.414 1.00 85.81 85 ILE A C 1
ATOM 675 O O . ILE A 1 85 ? -7.985 15.171 21.066 1.00 85.81 85 ILE A O 1
ATOM 679 N N . GLU A 1 86 ? -7.131 13.101 20.998 1.00 85.31 86 GLU A N 1
ATOM 680 C CA . GLU A 1 86 ? -7.224 12.875 22.444 1.00 85.31 86 GLU A CA 1
ATOM 681 C C . GLU A 1 86 ? -6.378 13.871 23.246 1.00 85.31 86 GLU A C 1
ATOM 683 O O . GLU A 1 86 ? -6.856 14.442 24.228 1.00 85.31 86 GLU A O 1
ATOM 688 N N . GLU A 1 87 ? -5.144 14.144 22.818 1.00 86.19 87 GLU A N 1
ATOM 689 C CA . GLU A 1 87 ? -4.283 15.150 23.447 1.00 86.19 87 GLU A CA 1
ATOM 690 C C . GLU A 1 87 ? -4.891 16.558 23.395 1.00 86.19 87 GLU A C 1
ATOM 692 O O . GLU A 1 87 ? -4.806 17.314 24.369 1.00 86.19 87 GLU A O 1
ATOM 697 N N . GLN A 1 88 ? -5.522 16.921 22.275 1.00 83.62 88 GLN A N 1
ATOM 698 C CA . GLN A 1 88 ? -6.227 18.195 22.139 1.00 83.62 88 GLN A CA 1
ATOM 699 C C . GLN A 1 88 ? -7.437 18.273 23.075 1.00 83.62 88 GLN A C 1
ATOM 701 O O . GLN A 1 88 ? -7.608 19.293 23.747 1.00 83.62 88 GLN A O 1
ATOM 706 N N . ARG A 1 89 ? -8.228 17.195 23.197 1.00 80.25 89 ARG A N 1
ATOM 707 C CA . ARG A 1 89 ? -9.350 17.125 24.152 1.00 80.25 89 ARG A CA 1
ATOM 708 C C . ARG A 1 89 ? -8.871 17.269 25.596 1.00 80.25 89 ARG A C 1
ATOM 710 O O . ARG A 1 89 ? -9.453 18.045 26.349 1.00 80.25 89 ARG A O 1
ATOM 717 N N . ARG A 1 90 ? -7.772 16.606 25.974 1.00 81.62 90 ARG A N 1
ATOM 718 C CA . ARG A 1 90 ? -7.182 16.733 27.321 1.00 81.62 90 ARG A CA 1
ATOM 719 C C . ARG A 1 90 ? -6.787 18.181 27.631 1.00 81.62 90 ARG A C 1
ATOM 721 O O . ARG A 1 90 ? -7.163 18.696 28.682 1.00 81.62 90 ARG A O 1
ATOM 728 N N . LYS A 1 91 ? -6.118 18.869 26.697 1.00 82.19 91 LYS A N 1
ATOM 729 C CA . LYS A 1 91 ? -5.739 20.293 26.836 1.00 82.19 91 LYS A CA 1
ATOM 730 C C . LYS A 1 91 ? -6.940 21.248 26.876 1.00 82.19 91 LYS A C 1
ATOM 732 O O . LYS A 1 91 ? -6.860 22.296 27.513 1.00 82.19 91 LYS A O 1
ATOM 737 N N . ALA A 1 92 ? -8.038 20.918 26.194 1.00 74.31 92 ALA A N 1
ATOM 738 C CA . ALA A 1 92 ? -9.277 21.692 26.260 1.00 74.31 92 ALA A CA 1
ATOM 739 C C . ALA A 1 92 ? -9.974 21.523 27.622 1.00 74.31 92 ALA A C 1
ATOM 741 O O . ALA A 1 92 ? -10.346 22.518 28.241 1.00 74.31 92 ALA A O 1
ATOM 742 N N . SER A 1 93 ? -10.041 20.292 28.145 1.00 67.94 93 SER A N 1
ATOM 743 C CA . SER A 1 93 ? -10.643 20.008 29.459 1.00 67.94 93 SER A CA 1
ATOM 744 C C . SER A 1 93 ? -9.918 20.699 30.622 1.00 67.94 93 SER A C 1
ATOM 746 O O . SER A 1 93 ? -10.556 21.150 31.567 1.00 67.94 93 SER A O 1
ATOM 748 N N . SER A 1 94 ? -8.591 20.878 30.535 1.00 67.44 94 SER A N 1
ATOM 749 C CA . SER A 1 94 ? -7.834 21.606 31.562 1.00 67.44 94 SER A CA 1
ATOM 750 C C . SER A 1 94 ? -8.110 23.114 31.574 1.00 67.44 94 SER A C 1
ATOM 752 O O . SER A 1 94 ? -7.760 23.779 32.543 1.00 67.44 94 SER A O 1
ATOM 754 N N . ARG A 1 95 ? -8.692 23.675 30.502 1.00 70.38 95 ARG A N 1
ATOM 755 C CA . ARG A 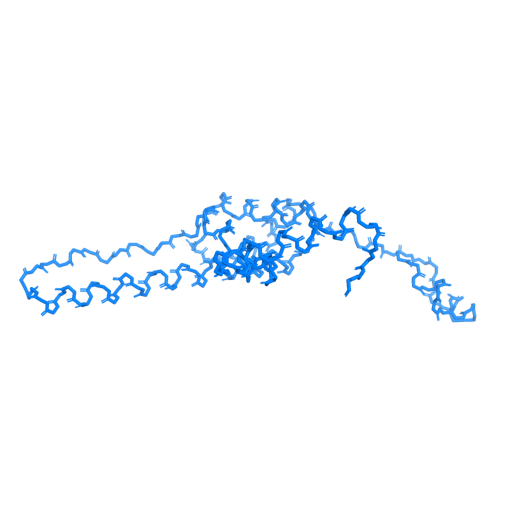1 95 ? -9.091 25.091 30.449 1.00 70.38 95 ARG A CA 1
ATOM 756 C C . ARG A 1 95 ? -10.491 25.321 31.020 1.00 70.38 95 ARG A C 1
ATOM 758 O O . ARG A 1 95 ? -10.672 26.325 31.698 1.00 70.38 95 ARG A O 1
ATOM 765 N N . ASN A 1 96 ? -11.427 24.391 30.811 1.00 69.69 96 ASN A N 1
ATOM 766 C CA . ASN A 1 96 ? -12.822 24.511 31.248 1.00 69.69 96 ASN A CA 1
ATOM 767 C C . ASN A 1 96 ? 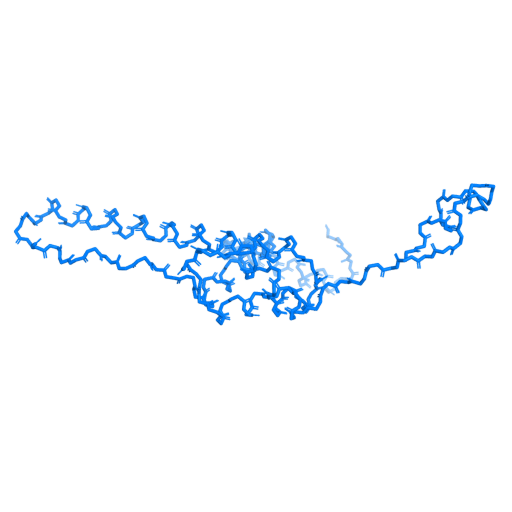-13.306 23.216 31.944 1.00 69.69 96 ASN A C 1
ATOM 769 O O . ASN A 1 96 ? -13.761 22.299 31.262 1.00 69.69 96 ASN A O 1
ATOM 773 N N . PRO A 1 97 ? -13.283 23.129 33.288 1.00 65.50 97 PRO A N 1
ATOM 774 C CA . PRO A 1 97 ? -13.717 21.932 34.029 1.00 65.50 97 PRO A CA 1
ATOM 775 C C . PRO A 1 97 ? -15.221 21.595 33.971 1.00 65.50 97 PRO A C 1
ATOM 777 O O . PRO A 1 97 ? -15.626 20.586 34.538 1.00 65.50 97 PRO A O 1
ATOM 780 N N . PHE A 1 98 ? -16.055 22.445 33.359 1.00 59.34 98 PHE A N 1
ATOM 781 C CA . PHE A 1 98 ? -17.524 22.332 33.387 1.00 59.34 98 PHE A CA 1
ATOM 782 C C . PHE A 1 98 ? -18.146 21.865 32.055 1.00 59.34 98 PHE A C 1
ATOM 784 O O . PHE A 1 98 ? -19.336 21.570 32.008 1.00 59.34 98 PHE A O 1
ATOM 791 N N . GLU A 1 99 ? -17.373 21.779 30.967 1.00 64.75 99 GLU A N 1
ATOM 792 C CA . GLU A 1 99 ? -17.883 21.234 29.703 1.00 64.75 99 GLU A CA 1
ATOM 793 C C . GLU A 1 99 ? -17.849 19.703 29.753 1.00 64.75 99 GLU A C 1
ATOM 795 O O . GLU A 1 99 ? -16.780 19.094 29.708 1.00 64.75 99 GLU A O 1
ATOM 800 N N . ASP A 1 100 ? -19.029 19.084 29.843 1.00 61.19 100 ASP A N 1
ATOM 801 C CA . ASP A 1 100 ? -19.210 17.645 29.659 1.00 61.19 100 ASP A CA 1
ATOM 802 C C . ASP A 1 100 ? -18.773 17.283 28.232 1.00 61.19 100 ASP A C 1
ATOM 804 O O . ASP A 1 100 ? -19.482 17.507 27.245 1.00 61.19 100 ASP A O 1
ATOM 808 N N . LEU A 1 101 ? -17.531 16.812 28.101 1.00 65.06 101 LEU A N 1
ATOM 809 C CA . LEU A 1 101 ? -17.014 16.303 26.844 1.00 65.06 101 LEU A CA 1
ATOM 810 C C . LEU A 1 101 ? -17.796 15.029 26.543 1.00 65.06 101 LEU A C 1
ATOM 812 O O . LEU A 1 101 ? -17.475 13.972 27.079 1.00 65.06 101 LEU A O 1
ATOM 816 N N . GLY A 1 102 ? -18.801 15.164 25.675 1.00 62.81 102 GLY A N 1
ATOM 817 C CA . GLY A 1 102 ? -19.668 14.081 25.223 1.00 62.81 102 GLY A CA 1
ATOM 818 C C . GLY A 1 102 ? -18.922 12.810 24.778 1.00 62.81 102 GLY A C 1
ATOM 819 O O . GLY A 1 102 ? -17.685 12.788 24.706 1.00 62.81 102 GLY A O 1
ATOM 820 N N . PRO A 1 103 ? -19.671 11.741 24.457 1.00 64.62 103 PRO A N 1
ATOM 821 C CA . PRO A 1 103 ? -19.159 10.376 24.356 1.00 64.62 103 PRO A CA 1
ATOM 822 C C . PRO A 1 103 ? -17.877 10.262 23.522 1.00 64.62 103 PRO A C 1
ATOM 824 O O . PRO A 1 103 ? -17.649 11.018 22.572 1.00 64.62 103 PRO A O 1
ATOM 827 N N . ALA A 1 104 ? -17.003 9.333 23.924 1.00 63.41 104 ALA A N 1
ATOM 828 C CA . ALA A 1 104 ? -15.746 9.071 23.232 1.00 63.41 104 ALA A CA 1
ATOM 829 C C . ALA A 1 104 ? -16.005 8.862 21.725 1.00 63.41 104 ALA A C 1
ATOM 831 O O . ALA A 1 104 ? -16.956 8.158 21.384 1.00 63.41 104 ALA A O 1
ATOM 832 N N . PRO A 1 105 ? -15.215 9.490 20.833 1.00 64.94 105 PRO A N 1
ATOM 833 C CA . PRO A 1 105 ? -15.400 9.330 19.401 1.00 64.94 105 PRO A CA 1
ATOM 834 C C . PRO A 1 105 ? -15.226 7.861 19.030 1.00 64.94 105 PRO A C 1
ATOM 836 O O . PRO A 1 105 ? -14.304 7.200 19.515 1.00 64.94 105 PRO A O 1
ATOM 839 N N . ASP A 1 106 ? -16.104 7.369 18.159 1.00 65.88 106 ASP A N 1
ATOM 840 C CA . ASP A 1 106 ? -15.954 6.043 17.577 1.00 65.88 106 ASP A CA 1
ATOM 841 C C . ASP A 1 106 ? -14.564 5.914 16.932 1.00 65.88 106 ASP A C 1
ATOM 843 O O . ASP A 1 106 ? -14.074 6.882 16.333 1.00 65.88 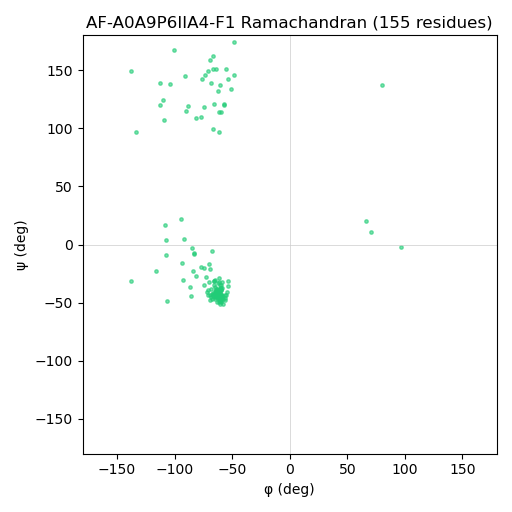106 ASP A O 1
ATOM 847 N N . PRO A 1 107 ? -13.913 4.740 17.029 1.00 68.19 107 PRO A N 1
ATOM 848 C CA . PRO A 1 107 ? -12.604 4.534 16.430 1.00 68.19 107 PRO A CA 1
ATOM 849 C C . PRO A 1 107 ? -12.680 4.822 14.928 1.00 68.19 107 PRO A C 1
ATOM 851 O O . PRO A 1 107 ? -13.460 4.204 14.196 1.00 68.19 107 PRO A O 1
ATOM 854 N N . GLU A 1 108 ? -11.882 5.791 14.473 1.00 79.19 108 GLU A N 1
ATOM 855 C CA . GLU A 1 108 ? -11.860 6.205 13.074 1.00 79.19 108 GLU A CA 1
ATOM 856 C C . GLU A 1 108 ? -11.471 5.001 12.207 1.00 79.19 108 GLU A C 1
ATOM 858 O O . GLU A 1 108 ? -10.371 4.465 12.295 1.00 79.19 108 GLU A O 1
ATOM 863 N N . GLN A 1 109 ? -12.394 4.535 11.369 1.00 88.25 109 GLN A N 1
ATOM 864 C CA . GLN A 1 109 ? -12.100 3.434 10.459 1.00 88.25 109 GLN A CA 1
ATOM 865 C C . GLN A 1 109 ? -11.199 3.896 9.315 1.00 88.25 109 GLN A C 1
ATOM 867 O O . GLN A 1 109 ? -11.359 4.991 8.766 1.00 88.25 109 GLN A O 1
ATOM 872 N N . VAL A 1 110 ? -10.323 3.001 8.864 1.00 92.56 110 VAL A N 1
ATOM 873 C CA . VAL A 1 110 ? -9.461 3.230 7.708 1.00 92.56 110 VAL A CA 1
ATOM 874 C C . VAL A 1 110 ? -10.324 3.439 6.462 1.00 92.56 110 VAL A C 1
ATOM 876 O O . VAL A 1 110 ? -11.024 2.538 5.989 1.00 92.56 110 VAL A O 1
ATOM 879 N N . SER A 1 111 ? -10.255 4.656 5.924 1.00 93.62 111 SER A N 1
ATOM 880 C CA . SER A 1 111 ? -10.934 5.069 4.699 1.00 93.62 111 SER A CA 1
ATOM 881 C C . SER A 1 111 ? -9.982 5.070 3.498 1.00 93.62 111 SER A C 1
ATOM 883 O O . SER A 1 111 ? -8.758 5.044 3.643 1.00 93.62 111 SER A O 1
ATOM 885 N N . ILE A 1 112 ? -10.542 5.170 2.288 1.00 94.50 112 ILE A N 1
ATOM 886 C CA . ILE A 1 112 ? -9.767 5.269 1.037 1.00 94.50 112 ILE A CA 1
ATOM 887 C C . ILE A 1 112 ? -8.744 6.418 1.096 1.00 94.50 112 ILE A C 1
ATOM 889 O O . ILE A 1 112 ? -7.638 6.281 0.581 1.00 94.50 112 ILE A O 1
ATOM 893 N N . ARG A 1 113 ? -9.081 7.535 1.759 1.00 94.44 113 ARG A N 1
ATOM 894 C CA . ARG A 1 113 ? -8.191 8.703 1.886 1.00 94.44 113 ARG A CA 1
ATOM 895 C C . ARG A 1 113 ? -6.924 8.379 2.674 1.00 94.44 113 ARG A C 1
ATOM 897 O O . ARG A 1 113 ? -5.842 8.786 2.264 1.00 94.44 113 ARG A O 1
ATOM 904 N N . ILE A 1 114 ? -7.057 7.621 3.761 1.00 94.69 114 ILE A N 1
ATOM 905 C CA . ILE A 1 114 ? -5.922 7.202 4.589 1.00 94.69 114 ILE A CA 1
ATOM 906 C C . ILE A 1 114 ? -5.022 6.242 3.809 1.00 94.69 114 ILE A C 1
ATOM 908 O O . ILE A 1 114 ? -3.803 6.383 3.837 1.00 94.69 114 ILE A O 1
ATOM 912 N N . ILE A 1 115 ? -5.609 5.306 3.058 1.00 95.44 115 ILE A N 1
ATOM 913 C CA . ILE A 1 115 ? -4.841 4.393 2.200 1.00 95.44 115 ILE A CA 1
ATOM 914 C C . ILE A 1 115 ? -4.084 5.170 1.115 1.00 95.44 115 ILE A C 1
ATOM 916 O O . ILE A 1 115 ? -2.905 4.913 0.890 1.00 95.44 115 ILE A O 1
ATOM 920 N N . ASP A 1 116 ? -4.722 6.142 0.458 1.00 94.50 116 ASP A N 1
ATOM 921 C CA . ASP A 1 116 ? -4.058 6.984 -0.545 1.00 94.50 116 ASP A CA 1
ATOM 922 C C . ASP A 1 116 ? -2.916 7.815 0.067 1.00 94.50 116 ASP A C 1
ATOM 924 O O . ASP A 1 116 ? -1.837 7.924 -0.520 1.00 94.50 116 ASP A O 1
ATOM 928 N N . GLN A 1 117 ? -3.110 8.338 1.281 1.00 93.50 117 GLN A N 1
ATOM 929 C CA . GLN A 1 117 ? -2.056 9.007 2.042 1.00 93.50 117 GLN A CA 1
ATOM 930 C C . GLN A 1 117 ? -0.895 8.055 2.369 1.00 93.50 117 GLN A C 1
ATOM 932 O O . GLN A 1 117 ? 0.257 8.419 2.141 1.00 93.50 117 GLN A O 1
ATOM 937 N N . ALA A 1 118 ? -1.180 6.835 2.834 1.00 94.38 118 ALA A N 1
ATOM 938 C CA . ALA A 1 118 ? -0.170 5.822 3.141 1.00 94.38 118 ALA A CA 1
ATOM 939 C C . ALA A 1 118 ? 0.650 5.444 1.898 1.00 94.38 118 ALA A C 1
ATOM 941 O O . ALA A 1 118 ? 1.877 5.417 1.944 1.00 94.38 118 ALA A O 1
ATOM 942 N N . ILE A 1 119 ? -0.013 5.226 0.757 1.00 92.12 119 ILE A N 1
ATOM 943 C CA . ILE A 1 119 ? 0.644 4.940 -0.527 1.00 92.12 119 ILE A CA 1
ATOM 944 C C . ILE A 1 119 ? 1.562 6.101 -0.924 1.00 92.12 119 ILE A C 1
ATOM 946 O O . ILE A 1 119 ? 2.716 5.877 -1.293 1.00 92.12 119 ILE A O 1
ATOM 950 N N . LYS A 1 120 ? 1.079 7.345 -0.839 1.00 89.75 120 LYS A N 1
ATOM 951 C CA . LYS A 1 120 ? 1.887 8.529 -1.162 1.00 89.75 120 LYS A CA 1
ATOM 952 C C . LYS A 1 120 ? 3.085 8.671 -0.236 1.00 89.75 120 LYS A C 1
ATOM 954 O O . LYS A 1 120 ? 4.153 9.016 -0.716 1.00 89.75 120 LYS A O 1
ATOM 959 N N . GLU A 1 121 ? 2.938 8.396 1.053 1.00 87.94 121 GLU A N 1
ATOM 960 C CA . GLU A 1 121 ? 4.047 8.473 2.001 1.00 87.94 121 GLU A CA 1
ATOM 961 C C . GLU A 1 121 ? 5.096 7.382 1.755 1.00 87.94 121 GLU A C 1
ATOM 963 O O . GLU A 1 121 ? 6.287 7.684 1.710 1.00 87.94 121 GLU A O 1
ATOM 968 N N . MET A 1 122 ? 4.661 6.137 1.541 1.00 86.31 122 MET A N 1
ATOM 969 C CA . MET A 1 122 ? 5.551 4.990 1.335 1.00 86.31 122 MET A CA 1
ATOM 970 C C . MET A 1 122 ? 6.286 5.032 -0.008 1.00 86.31 122 MET A C 1
ATOM 972 O O . MET A 1 122 ? 7.411 4.547 -0.104 1.00 86.31 122 MET A O 1
ATOM 976 N N . PHE A 1 123 ? 5.661 5.586 -1.053 1.00 79.62 123 PHE A N 1
ATOM 977 C CA . PHE A 1 123 ? 6.241 5.644 -2.402 1.00 79.62 123 PHE A CA 1
ATOM 978 C C . PHE A 1 123 ? 6.694 7.043 -2.822 1.00 79.62 123 PHE A C 1
ATOM 980 O O . PHE A 1 123 ? 7.160 7.217 -3.950 1.00 79.62 123 PHE A O 1
ATOM 987 N N . ALA A 1 124 ? 6.605 8.043 -1.941 1.00 82.81 124 ALA A N 1
ATOM 988 C CA . ALA A 1 124 ? 7.236 9.330 -2.189 1.00 82.81 124 ALA A CA 1
ATOM 989 C C . ALA A 1 124 ? 8.754 9.157 -2.199 1.00 82.81 124 ALA A C 1
ATOM 991 O O . ALA A 1 124 ? 9.368 8.771 -1.206 1.00 82.81 124 ALA A O 1
ATOM 992 N N . SER A 1 125 ? 9.374 9.506 -3.325 1.00 85.19 125 SER A N 1
ATOM 993 C CA . SER A 1 125 ? 10.829 9.562 -3.403 1.00 85.19 125 SER A CA 1
ATOM 994 C C . SER A 1 125 ? 11.362 10.625 -2.429 1.00 85.19 125 SER A C 1
ATOM 996 O O . SER A 1 125 ? 10.869 11.762 -2.446 1.00 85.19 125 SER A O 1
ATOM 998 N N . PRO A 1 126 ? 12.383 10.308 -1.608 1.00 84.88 126 PRO A N 1
ATOM 999 C CA . PRO A 1 126 ? 12.980 11.273 -0.685 1.00 84.88 126 PRO A CA 1
ATOM 1000 C C . PRO A 1 126 ? 13.530 12.498 -1.426 1.00 84.88 126 PRO A C 1
ATOM 1002 O O . PRO A 1 126 ? 13.407 13.619 -0.938 1.00 84.88 126 PRO A O 1
ATOM 1005 N N . ASN A 1 127 ? 14.022 12.310 -2.655 1.00 88.81 127 ASN A N 1
ATOM 1006 C CA . ASN A 1 127 ? 14.499 13.396 -3.512 1.00 88.81 127 ASN A CA 1
ATOM 1007 C C . ASN A 1 127 ? 13.362 14.348 -3.903 1.00 88.81 127 ASN A C 1
ATOM 1009 O O . ASN A 1 127 ? 13.537 15.563 -3.904 1.00 88.81 127 ASN A O 1
ATOM 1013 N N . VAL A 1 128 ? 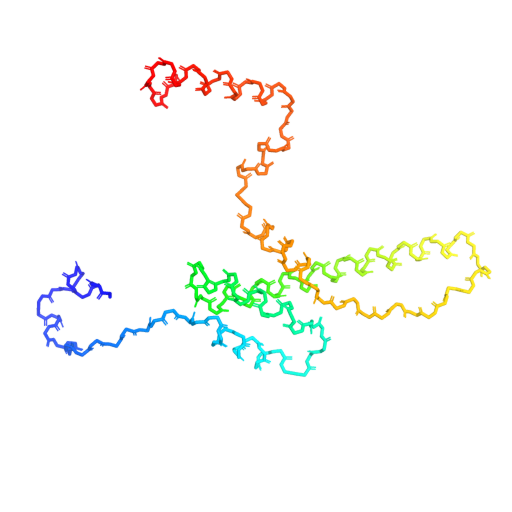12.172 13.810 -4.191 1.00 85.62 128 VAL A N 1
ATOM 1014 C CA . VAL A 1 128 ? 10.994 14.628 -4.515 1.00 85.62 128 VAL A CA 1
ATOM 1015 C C . VAL A 1 128 ? 10.542 15.421 -3.291 1.00 85.62 128 VAL A C 1
ATOM 1017 O O . VAL A 1 128 ? 10.273 16.615 -3.420 1.00 85.62 128 VAL A O 1
ATOM 1020 N N . ARG A 1 129 ? 10.521 14.805 -2.098 1.00 86.12 129 ARG A N 1
ATOM 1021 C CA . ARG A 1 129 ? 10.196 15.521 -0.850 1.00 86.12 129 ARG A CA 1
ATOM 1022 C C . ARG A 1 129 ? 11.193 16.648 -0.582 1.00 86.12 129 ARG A C 1
ATOM 1024 O O . ARG A 1 129 ? 10.761 17.765 -0.318 1.00 86.12 129 ARG A O 1
ATOM 1031 N N . LEU A 1 130 ? 12.494 16.386 -0.731 1.00 90.25 130 LEU A N 1
ATOM 1032 C CA . LEU A 1 130 ? 13.552 17.384 -0.546 1.00 90.25 130 LEU A CA 1
ATOM 1033 C C . LEU A 1 130 ? 13.365 18.592 -1.475 1.00 90.25 130 LEU A C 1
ATOM 1035 O O . LEU A 1 130 ? 13.417 19.736 -1.025 1.00 90.25 130 LEU A O 1
ATOM 1039 N N . ILE A 1 131 ? 13.097 18.342 -2.761 1.00 90.75 131 ILE A N 1
ATOM 1040 C CA . ILE A 1 131 ? 12.863 19.403 -3.749 1.00 90.75 131 ILE A CA 1
ATOM 1041 C C . ILE A 1 131 ? 11.598 20.199 -3.402 1.00 90.75 131 ILE A C 1
ATOM 1043 O O . ILE A 1 131 ? 11.597 21.424 -3.516 1.00 90.75 131 ILE A O 1
ATOM 1047 N N . GLN A 1 132 ? 10.524 19.543 -2.952 1.00 87.25 132 GLN A N 1
ATOM 1048 C CA . GLN A 1 132 ? 9.289 20.227 -2.554 1.00 87.25 132 GLN A CA 1
ATOM 1049 C C . GLN A 1 132 ? 9.505 21.161 -1.357 1.00 87.25 132 GLN A C 1
ATOM 1051 O O . GLN A 1 132 ? 9.002 22.289 -1.376 1.00 87.25 132 GLN A O 1
ATOM 1056 N N . THR A 1 133 ? 10.296 20.739 -0.368 1.00 92.69 133 THR A N 1
ATOM 1057 C CA . THR A 1 133 ? 10.602 21.522 0.841 1.00 92.69 133 THR A CA 1
ATOM 1058 C C . THR A 1 133 ? 11.731 22.541 0.664 1.00 92.69 133 THR A C 1
ATOM 1060 O O . THR A 1 133 ? 11.961 23.345 1.562 1.00 92.69 133 THR A O 1
ATOM 1063 N N . ALA A 1 134 ? 12.440 22.531 -0.468 1.00 93.31 134 ALA A N 1
ATOM 1064 C CA . ALA A 1 134 ? 13.552 23.442 -0.727 1.00 93.31 134 ALA A CA 1
ATOM 1065 C C . ALA A 1 134 ? 13.111 24.918 -0.800 1.00 93.31 134 ALA A C 1
ATOM 1067 O O . ALA A 1 134 ? 11.989 25.241 -1.218 1.00 93.31 134 ALA A O 1
ATOM 1068 N N . SER A 1 135 ? 14.024 25.821 -0.433 1.00 97.25 135 SER A N 1
ATOM 1069 C CA . SER A 1 135 ? 13.803 27.267 -0.498 1.00 97.25 135 SER A CA 1
ATOM 1070 C C . SER A 1 135 ? 13.664 27.756 -1.943 1.00 97.25 135 SER A C 1
ATOM 1072 O O . SER A 1 135 ? 14.076 27.084 -2.894 1.00 97.25 135 SER A O 1
ATOM 1074 N N . LEU A 1 136 ? 13.102 28.956 -2.128 1.00 96.56 136 LEU A N 1
ATOM 1075 C CA . LEU A 1 136 ? 12.939 29.548 -3.460 1.00 96.56 136 LEU A CA 1
ATOM 1076 C C . LEU A 1 136 ? 14.274 29.632 -4.218 1.00 96.56 136 LEU A C 1
ATOM 1078 O O . LEU A 1 136 ? 14.336 29.252 -5.383 1.00 96.56 136 LEU A O 1
ATOM 1082 N N . HIS A 1 137 ? 15.347 30.058 -3.545 1.00 97.19 137 HIS A N 1
ATOM 1083 C CA . HIS A 1 137 ? 16.682 30.181 -4.136 1.00 97.19 137 HIS A CA 1
ATOM 1084 C C . HIS A 1 137 ? 17.253 28.825 -4.566 1.00 97.19 137 HIS A C 1
ATOM 1086 O O . HIS A 1 137 ? 17.798 28.708 -5.660 1.00 97.19 137 HIS A O 1
ATOM 1092 N N . GLN A 1 138 ? 17.075 27.782 -3.748 1.00 96.06 138 GLN A N 1
ATOM 1093 C CA . GLN A 1 138 ? 17.500 26.419 -4.088 1.00 96.06 138 GLN A CA 1
ATOM 1094 C C . GLN A 1 138 ? 16.745 25.889 -5.313 1.00 96.06 138 GLN A C 1
ATOM 1096 O O . GLN A 1 138 ? 17.350 25.316 -6.216 1.00 96.06 138 GLN A O 1
ATOM 1101 N N . LYS A 1 139 ? 15.430 26.128 -5.387 1.00 95.88 139 LYS A N 1
ATOM 1102 C CA . LYS A 1 139 ? 14.616 25.760 -6.555 1.00 95.88 139 LYS A CA 1
ATOM 1103 C C . LYS A 1 139 ? 15.046 26.529 -7.803 1.00 95.88 139 LYS A C 1
ATOM 1105 O O . LYS A 1 139 ? 15.214 25.918 -8.855 1.00 95.88 139 LYS A O 1
ATOM 1110 N N . LEU A 1 140 ? 15.274 27.838 -7.685 1.00 96.69 140 LEU A N 1
ATOM 1111 C CA . LEU A 1 140 ? 15.744 28.679 -8.787 1.00 96.69 140 LEU A CA 1
ATOM 1112 C C . LEU A 1 140 ? 17.101 28.193 -9.316 1.00 96.69 140 LEU A C 1
ATOM 1114 O O . LEU A 1 140 ? 17.280 28.077 -10.526 1.00 96.69 140 LEU A O 1
ATOM 1118 N N . PHE A 1 141 ? 18.023 27.842 -8.416 1.00 95.81 141 PHE A N 1
ATOM 1119 C CA . PHE A 1 141 ? 19.323 27.276 -8.764 1.00 95.81 141 PHE A CA 1
ATOM 1120 C C . PHE A 1 141 ? 19.188 25.953 -9.532 1.00 95.81 141 PHE A C 1
ATOM 1122 O O . PHE A 1 141 ? 19.766 25.812 -10.608 1.00 95.81 141 PHE A O 1
ATOM 1129 N N . LEU A 1 142 ? 18.372 25.010 -9.044 1.00 93.94 142 LEU A N 1
ATOM 1130 C CA . LEU A 1 142 ? 18.128 23.733 -9.72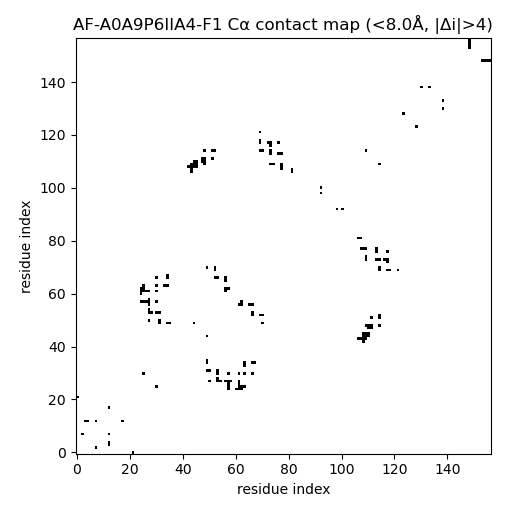9 1.00 93.94 142 LEU A CA 1
ATOM 1131 C C . LEU A 1 142 ? 17.495 23.928 -11.118 1.00 93.94 142 LEU A C 1
ATOM 1133 O O . LEU A 1 142 ? 17.869 23.248 -12.076 1.00 93.94 142 LEU A O 1
ATOM 1137 N N . VAL A 1 143 ? 16.563 24.876 -11.259 1.00 95.00 143 VAL A N 1
ATOM 1138 C CA . VAL A 1 143 ? 15.947 25.221 -12.553 1.00 95.00 143 VAL A CA 1
ATOM 1139 C C . VAL A 1 143 ? 16.972 25.842 -13.509 1.00 95.00 143 VAL A C 1
ATOM 1141 O O . VAL A 1 143 ? 17.028 25.468 -14.681 1.00 95.00 143 VAL A O 1
ATOM 1144 N N . ALA A 1 144 ? 17.818 26.753 -13.028 1.00 95.00 144 ALA A N 1
ATOM 1145 C CA . ALA A 1 144 ? 18.872 27.359 -13.837 1.00 95.00 144 ALA A CA 1
ATOM 1146 C C . ALA A 1 144 ? 19.900 26.313 -14.303 1.00 95.00 144 ALA A C 1
ATOM 1148 O O . ALA A 1 144 ? 20.238 26.272 -15.489 1.00 95.00 144 ALA A O 1
ATOM 1149 N N . LEU A 1 145 ? 20.331 25.425 -13.402 1.00 93.38 145 LEU A N 1
ATOM 1150 C CA . LEU A 1 145 ? 21.266 24.340 -13.698 1.00 93.38 145 LEU A CA 1
ATOM 1151 C C . LEU A 1 145 ? 20.693 23.378 -14.745 1.00 93.38 145 LEU A C 1
ATOM 1153 O O . LEU A 1 145 ? 21.337 23.105 -15.755 1.00 93.38 145 LEU A O 1
ATOM 1157 N N . THR A 1 146 ? 19.454 22.917 -14.559 1.00 93.06 146 THR A N 1
ATOM 1158 C CA . THR A 1 146 ? 18.791 22.016 -15.518 1.00 93.06 146 THR A CA 1
ATOM 1159 C C . THR A 1 146 ? 18.552 22.679 -16.877 1.00 93.06 146 THR A C 1
ATOM 1161 O O . THR A 1 146 ? 18.725 22.031 -17.910 1.00 93.06 146 THR A O 1
ATOM 1164 N N . SER A 1 147 ? 18.225 23.975 -16.910 1.00 93.50 147 SER A N 1
ATOM 1165 C CA . SER A 1 147 ? 18.126 24.757 -18.152 1.00 93.50 147 SER A CA 1
ATOM 1166 C C . SER A 1 147 ? 19.476 24.878 -18.870 1.00 93.50 147 SER A C 1
ATOM 1168 O O . SER A 1 147 ? 19.540 24.785 -20.099 1.00 93.50 147 SER A O 1
ATOM 1170 N N . ARG A 1 148 ? 20.576 25.044 -18.123 1.00 92.75 148 ARG A N 1
ATOM 1171 C CA . ARG A 1 148 ? 21.932 25.103 -18.683 1.00 92.75 148 ARG A CA 1
ATOM 1172 C C . ARG A 1 148 ? 22.385 23.747 -19.225 1.00 92.75 148 ARG A C 1
ATOM 1174 O O . ARG A 1 148 ? 22.828 23.699 -20.369 1.00 92.75 148 ARG A O 1
ATOM 1181 N N . LEU A 1 149 ? 22.205 22.672 -18.456 1.00 93.50 149 LEU A N 1
ATOM 1182 C CA . LEU A 1 149 ? 22.511 21.294 -18.863 1.00 93.50 149 LEU A CA 1
ATOM 1183 C C . LEU A 1 149 ? 21.763 20.908 -20.144 1.00 93.50 149 LEU A C 1
ATOM 1185 O O . LEU A 1 149 ? 22.380 20.467 -21.109 1.00 93.50 149 LEU A O 1
ATOM 1189 N N . ARG A 1 150 ? 20.449 21.176 -20.214 1.00 91.50 150 ARG A N 1
ATOM 1190 C CA . ARG A 1 150 ? 19.650 20.905 -21.425 1.00 91.50 150 ARG A CA 1
ATOM 1191 C C . ARG A 1 150 ? 20.134 21.673 -22.651 1.00 91.50 150 ARG A C 1
ATOM 1193 O O . ARG A 1 150 ? 20.043 21.153 -23.754 1.00 91.50 150 ARG A O 1
ATOM 1200 N N . ARG A 1 151 ? 20.624 22.902 -22.471 1.00 92.69 151 ARG A N 1
ATOM 1201 C CA . ARG A 1 151 ? 21.124 23.735 -23.575 1.00 92.69 151 ARG A CA 1
ATOM 1202 C C . ARG A 1 151 ? 22.485 23.275 -24.088 1.00 92.69 151 ARG A C 1
ATOM 1204 O O . ARG A 1 151 ? 22.749 23.416 -25.274 1.00 92.69 151 ARG A O 1
ATOM 1211 N N . LEU A 1 152 ? 23.342 22.775 -23.199 1.00 91.44 152 LEU A N 1
ATOM 1212 C CA . LEU A 1 152 ? 24.677 22.285 -23.550 1.00 91.44 152 LEU A CA 1
ATOM 1213 C C . LEU A 1 152 ? 24.665 20.831 -24.039 1.00 91.44 152 LEU A C 1
ATOM 1215 O O . LEU A 1 152 ? 25.589 20.429 -24.734 1.00 91.44 152 LEU A O 1
ATOM 1219 N N . GLY A 1 153 ? 23.647 20.045 -23.677 1.00 89.19 153 GLY A N 1
ATOM 1220 C CA . GLY A 1 153 ? 23.572 18.620 -24.014 1.00 89.19 153 GLY A CA 1
ATOM 1221 C C . GLY A 1 153 ? 24.587 17.753 -23.259 1.00 89.19 153 GLY A C 1
ATOM 1222 O O . GLY A 1 153 ? 24.763 16.588 -23.599 1.00 89.19 153 GLY A O 1
ATOM 1223 N N . LEU A 1 154 ? 25.249 18.313 -22.244 1.00 85.12 154 LEU A N 1
ATOM 1224 C CA . LEU A 1 154 ? 26.193 17.606 -21.385 1.00 85.12 154 LEU A CA 1
ATOM 1225 C C . LEU A 1 154 ? 25.458 17.027 -20.174 1.00 85.12 154 LEU A C 1
ATOM 1227 O O . LEU A 1 154 ? 24.507 17.628 -19.671 1.00 85.12 154 LEU A O 1
ATOM 1231 N N . ALA A 1 155 ? 25.897 15.853 -19.717 1.00 76.44 155 ALA A N 1
ATOM 1232 C CA . ALA A 1 155 ? 25.340 15.202 -18.532 1.00 76.44 155 ALA A CA 1
ATOM 1233 C C . ALA A 1 155 ? 25.782 15.882 -17.220 1.00 76.44 155 ALA A C 1
ATOM 1235 O O . ALA A 1 155 ? 25.102 15.744 -16.205 1.00 76.44 155 ALA A O 1
ATOM 1236 N N . GLU A 1 156 ? 26.880 16.641 -17.256 1.00 74.75 156 GLU A N 1
ATOM 1237 C CA . GLU A 1 156 ? 27.517 17.278 -16.099 1.00 74.75 156 GLU A CA 1
ATOM 1238 C C . GLU A 1 156 ? 27.943 18.718 -16.457 1.00 74.75 156 GLU A C 1
ATOM 1240 O O . GLU A 1 156 ? 28.209 19.011 -17.629 1.00 74.75 156 GLU A O 1
ATOM 1245 N N . VAL A 1 157 ? 27.942 19.618 -15.461 1.00 56.91 157 VAL A N 1
ATOM 1246 C CA . VAL A 1 157 ? 28.513 20.982 -15.539 1.00 56.91 157 VAL A CA 1
ATOM 1247 C C . VAL A 1 157 ? 29.808 21.011 -14.751 1.00 56.91 157 VAL A C 1
ATOM 1249 O O . VAL A 1 157 ? 29.771 20.509 -13.606 1.00 56.91 157 VAL A O 1
#

Radius of gyration: 25.03 Å; Cα contacts (8 Å, |Δi|>4): 100; chains: 1; bounding box: 48×63×58 Å

Mean predicted aligned error: 9.19 Å